Protein AF-R6VXK0-F1 (afdb_monomer_lite)

Secondary structure (DSSP, 8-state):
--------------HHHHHHHHHHHHHTT-S-HHHHHHHHHHHS----HHHHHHHHHHHHHHHHHHHHHHHHHHTTS-S----HHHHHHHHHHHHHTT-------

Radius of gyration: 23.77 Å; chains: 1; bounding box: 54×26×63 Å

Sequence (105 aa):
MSRKQTETLTIRLTAEEKMELQKKMYEAVSPSMRDFILKMCRDGKIIVTEELRELNRELKYQGNNLNQLTRLAHQNRFSSADLSQLLSVYRKILAALGGQNHGGR

Structure (mmCIF, N/CA/C/O backbone):
data_AF-R6VXK0-F1
#
_entry.id   AF-R6VXK0-F1
#
loop_
_atom_site.group_PDB
_atom_site.id
_atom_site.type_symbol
_atom_site.label_atom_id
_atom_site.label_alt_id
_atom_site.label_comp_id
_atom_site.label_asym_id
_atom_site.label_entity_id
_atom_site.label_seq_id
_atom_site.pdbx_PDB_ins_code
_atom_site.Cartn_x
_atom_site.Cartn_y
_atom_site.Cartn_z
_atom_site.occupancy
_atom_site.B_iso_or_equiv
_atom_site.auth_seq_id
_atom_site.auth_comp_id
_atom_site.auth_asym_id
_atom_site.auth_atom_id
_atom_site.pdbx_PDB_model_num
ATOM 1 N N . MET A 1 1 ? -28.840 -13.411 11.538 1.00 49.09 1 MET A N 1
ATOM 2 C CA . MET A 1 1 ? -28.114 -13.396 12.831 1.00 49.09 1 MET A CA 1
ATOM 3 C C . MET A 1 1 ? -27.038 -12.322 12.766 1.00 49.09 1 MET A C 1
ATOM 5 O O . MET A 1 1 ? -26.323 -12.295 11.772 1.00 49.09 1 MET A O 1
ATOM 9 N N . SER A 1 2 ? -26.941 -11.412 13.746 1.00 69.12 2 SER A N 1
ATOM 10 C CA . SER A 1 2 ? -25.859 -10.414 13.745 1.00 69.12 2 SER A CA 1
ATOM 11 C C . SER A 1 2 ? -24.522 -11.085 14.081 1.00 69.12 2 SER A C 1
ATOM 13 O O . SER A 1 2 ? -24.467 -12.054 14.842 1.00 69.12 2 SER A O 1
ATOM 15 N N . ARG A 1 3 ? -23.439 -10.609 13.464 1.00 82.38 3 ARG A N 1
ATOM 16 C CA . ARG A 1 3 ? -22.094 -11.151 13.673 1.00 82.38 3 ARG A CA 1
ATOM 17 C C . ARG A 1 3 ? -21.613 -10.774 15.077 1.00 82.38 3 ARG A C 1
ATOM 19 O O . ARG A 1 3 ? -21.402 -9.596 15.350 1.00 82.38 3 ARG A O 1
ATOM 26 N N . LYS A 1 4 ? -21.403 -11.763 15.949 1.00 85.81 4 LYS A N 1
ATOM 27 C CA . LYS A 1 4 ? -20.778 -11.554 17.265 1.00 85.81 4 LYS A CA 1
ATOM 28 C C . LYS A 1 4 ? -19.260 -11.436 17.115 1.00 85.81 4 LYS A C 1
ATOM 30 O O . LYS A 1 4 ? -18.648 -12.188 16.362 1.00 85.81 4 LYS A O 1
ATOM 35 N N . GLN A 1 5 ? -18.668 -10.468 17.809 1.00 86.56 5 GLN A N 1
ATOM 36 C CA . GLN A 1 5 ? -17.221 -10.261 17.881 1.00 86.56 5 GLN A CA 1
ATOM 37 C C . GLN A 1 5 ? -16.751 -10.815 19.232 1.00 86.56 5 GLN A C 1
ATOM 39 O O . GLN A 1 5 ? -17.114 -10.250 20.258 1.00 86.56 5 GLN A O 1
ATOM 44 N N . THR A 1 6 ? -16.036 -11.943 19.238 1.00 93.00 6 THR A N 1
ATOM 45 C CA . THR A 1 6 ? -15.635 -12.659 20.470 1.00 93.00 6 THR A CA 1
ATOM 46 C C . THR A 1 6 ? -14.162 -12.486 20.826 1.00 93.00 6 THR A C 1
ATOM 48 O O . THR A 1 6 ? -13.801 -12.630 21.987 1.00 93.00 6 THR A O 1
ATOM 51 N N . GLU A 1 7 ? -13.329 -12.134 19.845 1.00 92.81 7 GLU A N 1
ATOM 52 C CA . GLU A 1 7 ? -11.874 -12.054 19.992 1.00 92.81 7 GLU A CA 1
ATOM 53 C C . GLU A 1 7 ? -11.386 -10.605 20.080 1.00 92.81 7 GLU A C 1
ATOM 55 O O . GLU A 1 7 ? -11.910 -9.720 19.394 1.00 92.81 7 GLU A O 1
ATOM 60 N N . THR A 1 8 ? -10.338 -10.378 20.879 1.00 91.75 8 THR A N 1
ATOM 61 C CA . THR A 1 8 ? -9.679 -9.070 21.029 1.00 91.75 8 THR A CA 1
ATOM 62 C C . THR A 1 8 ? -8.257 -9.110 20.477 1.00 91.75 8 THR A C 1
ATOM 64 O O . THR A 1 8 ? -7.494 -10.022 20.781 1.00 91.75 8 THR A O 1
ATOM 67 N N . LEU A 1 9 ? -7.880 -8.080 19.714 1.00 88.62 9 LEU A N 1
ATOM 68 C CA . LEU A 1 9 ? -6.497 -7.799 19.329 1.00 88.62 9 LEU A CA 1
ATOM 69 C C . LEU A 1 9 ? -6.041 -6.520 20.039 1.00 88.62 9 LEU A C 1
ATOM 71 O O . LEU A 1 9 ? -6.614 -5.455 19.812 1.00 88.62 9 LEU A O 1
ATOM 75 N N . THR A 1 10 ? -5.005 -6.620 20.871 1.00 93.75 10 THR A N 1
ATOM 76 C CA . THR A 1 10 ? -4.436 -5.479 21.603 1.00 93.75 10 THR A CA 1
ATOM 77 C C . THR A 1 10 ? -3.110 -5.064 20.980 1.00 93.75 10 THR A C 1
ATOM 79 O O . THR A 1 10 ? -2.215 -5.889 20.822 1.00 93.75 10 THR A O 1
ATOM 82 N N . ILE A 1 11 ? -2.963 -3.773 20.679 1.00 93.25 11 ILE A N 1
ATOM 83 C CA . ILE A 1 11 ? -1.719 -3.170 20.187 1.00 93.25 11 ILE A CA 1
ATOM 84 C C . ILE A 1 11 ? -1.288 -2.048 21.135 1.00 93.25 11 ILE A C 1
ATOM 86 O O . ILE A 1 11 ? -2.126 -1.295 21.631 1.00 93.25 11 ILE A O 1
ATOM 90 N N . ARG A 1 12 ? 0.015 -1.946 21.410 1.00 96.44 12 ARG A N 1
ATOM 91 C CA . ARG A 1 12 ? 0.594 -0.806 22.136 1.00 96.44 12 ARG A CA 1
ATOM 92 C C . ARG A 1 12 ? 1.129 0.186 21.116 1.00 96.44 12 ARG A C 1
ATOM 94 O O . ARG A 1 12 ? 1.760 -0.236 20.156 1.00 96.44 12 ARG A O 1
ATOM 101 N N . LEU A 1 13 ? 0.857 1.464 21.340 1.00 96.88 13 LEU A N 1
ATOM 102 C CA . LEU A 1 13 ? 1.222 2.557 20.447 1.00 96.88 13 LEU A CA 1
ATOM 103 C C . LEU A 1 13 ? 1.796 3.704 21.270 1.00 96.88 13 LEU A C 1
ATOM 105 O O . LEU A 1 13 ? 1.372 3.924 22.411 1.00 96.88 13 LEU A O 1
ATOM 109 N N . THR A 1 14 ? 2.695 4.470 20.670 1.00 98.38 14 THR A N 1
ATOM 110 C CA . THR A 1 14 ? 3.019 5.811 21.155 1.00 98.38 14 THR A CA 1
ATOM 111 C C . THR A 1 14 ? 1.844 6.765 20.897 1.00 98.38 14 THR A C 1
ATOM 113 O O . THR A 1 14 ? 0.900 6.465 20.155 1.00 98.38 14 THR A O 1
ATOM 116 N N . ALA A 1 15 ? 1.872 7.943 21.526 1.00 98.00 15 ALA A N 1
ATOM 117 C CA . ALA A 1 15 ? 0.866 8.974 21.275 1.00 98.00 15 ALA A CA 1
ATOM 118 C C . ALA A 1 15 ? 0.887 9.452 19.810 1.00 98.00 15 ALA A C 1
ATOM 120 O O . ALA A 1 15 ? -0.172 9.672 19.220 1.00 98.00 15 ALA A O 1
ATOM 121 N N . GLU A 1 16 ? 2.082 9.554 19.223 1.00 98.00 16 GLU A N 1
ATOM 122 C CA . GLU A 1 16 ? 2.298 9.968 17.834 1.00 98.00 16 GLU A CA 1
AT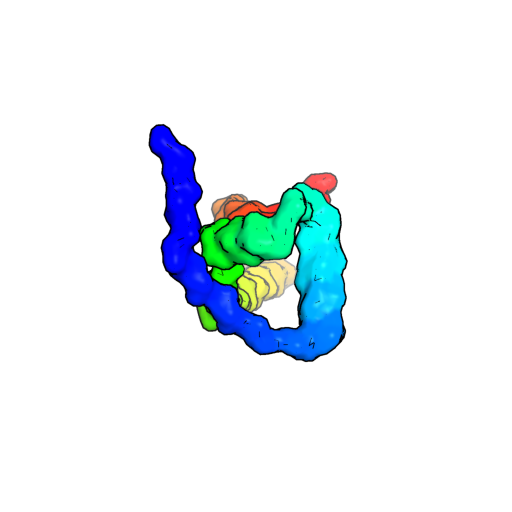OM 123 C C . GLU A 1 16 ? 1.712 8.947 16.853 1.00 98.00 16 GLU A C 1
ATOM 125 O O . GLU A 1 16 ? 0.879 9.307 16.023 1.00 98.00 16 GLU A O 1
ATOM 130 N N . GLU A 1 17 ? 2.027 7.659 17.019 1.00 97.44 17 GLU A N 1
ATOM 131 C CA . GLU A 1 17 ? 1.486 6.581 16.177 1.00 97.44 17 GLU A CA 1
ATOM 132 C C . GLU A 1 17 ? -0.047 6.531 16.231 1.00 97.44 17 GLU A C 1
ATOM 134 O O . GLU A 1 17 ? -0.726 6.362 15.213 1.00 97.44 17 GLU A O 1
ATOM 139 N N . LYS A 1 18 ? -0.624 6.719 17.426 1.00 96.50 18 LYS A N 1
ATOM 140 C CA . LYS A 1 18 ? -2.079 6.766 17.600 1.00 96.50 18 LYS A CA 1
ATOM 141 C C . LYS A 1 18 ? -2.698 7.946 16.849 1.00 96.50 18 LYS A C 1
ATOM 143 O O . LYS A 1 18 ? -3.750 7.778 16.227 1.00 96.50 18 LYS A O 1
ATOM 148 N N . MET A 1 19 ? -2.067 9.118 16.901 1.00 97.56 19 MET A N 1
ATOM 149 C CA . MET A 1 19 ? -2.539 10.316 16.205 1.00 97.56 19 MET A CA 1
ATOM 150 C C . MET A 1 19 ? -2.458 10.147 14.683 1.00 97.56 19 MET A C 1
ATOM 152 O O . MET A 1 19 ? -3.408 10.486 13.975 1.00 97.56 19 MET A O 1
ATOM 156 N N . GLU A 1 20 ? -1.375 9.560 14.172 1.00 97.00 20 GLU A N 1
ATOM 157 C CA . GLU A 1 20 ? -1.234 9.251 12.747 1.00 97.00 20 GLU A CA 1
ATOM 158 C C . GLU A 1 20 ? -2.306 8.276 12.252 1.00 97.00 20 GLU A C 1
ATOM 160 O O . GLU A 1 20 ? -2.928 8.514 11.214 1.00 97.00 20 GLU A O 1
ATOM 165 N N . LEU A 1 21 ? -2.568 7.197 12.999 1.00 95.75 21 LEU A N 1
ATOM 166 C CA . LEU A 1 21 ? -3.632 6.250 12.659 1.00 95.75 21 LEU A CA 1
ATOM 167 C C . LEU A 1 21 ? -5.007 6.921 12.651 1.00 95.75 21 LEU A C 1
ATOM 169 O O . LEU A 1 21 ? -5.808 6.656 11.756 1.00 95.75 21 LEU A O 1
ATOM 173 N N . GLN A 1 22 ? -5.283 7.809 13.611 1.00 96.31 22 GLN A N 1
ATOM 174 C CA . GLN A 1 22 ? -6.535 8.570 13.644 1.00 96.31 22 GLN A CA 1
ATOM 175 C C . GLN A 1 22 ? -6.668 9.486 12.431 1.00 96.31 22 GLN A C 1
ATOM 177 O O . GLN A 1 22 ? -7.719 9.495 11.795 1.00 96.31 22 GLN A O 1
ATOM 182 N N . LYS A 1 23 ? -5.603 10.204 12.065 1.00 97.44 23 LYS A N 1
ATOM 183 C CA . LYS A 1 23 ? -5.594 11.051 10.870 1.00 97.44 23 LYS A CA 1
ATOM 184 C C . LYS A 1 23 ? -5.907 10.240 9.609 1.00 97.44 23 LYS A C 1
ATOM 186 O O . LYS A 1 23 ? -6.840 10.588 8.890 1.00 97.44 23 LYS A O 1
ATOM 191 N N . LYS A 1 24 ? -5.216 9.114 9.395 1.00 95.50 24 LYS A N 1
ATOM 192 C CA . LYS A 1 24 ? -5.458 8.226 8.242 1.00 95.50 24 LYS A CA 1
ATOM 193 C C . LYS A 1 24 ? -6.872 7.636 8.239 1.00 95.50 24 LYS A C 1
ATOM 195 O O . LYS A 1 24 ? -7.480 7.504 7.182 1.00 95.50 24 LYS A O 1
ATOM 200 N N . MET A 1 25 ? -7.414 7.305 9.412 1.00 96.62 25 MET A N 1
ATOM 201 C CA . MET A 1 25 ? -8.798 6.844 9.557 1.00 96.62 25 MET A CA 1
ATOM 202 C C . MET A 1 25 ? -9.802 7.909 9.093 1.00 96.62 25 MET A C 1
ATOM 204 O O . MET A 1 25 ? -10.741 7.570 8.370 1.00 96.62 25 MET A O 1
ATOM 208 N N . TYR A 1 26 ? -9.609 9.173 9.490 1.00 95.25 26 TYR A N 1
ATOM 209 C CA . TYR A 1 26 ? -10.473 10.282 9.074 1.00 95.25 26 TYR A CA 1
ATOM 210 C C . TYR A 1 26 ? -10.364 10.564 7.575 1.00 95.25 26 TYR A C 1
ATOM 212 O O . TYR A 1 26 ? -11.387 10.709 6.912 1.00 95.25 26 TYR A O 1
ATOM 220 N N . GLU A 1 27 ? -9.147 10.579 7.027 1.00 93.94 27 GLU A N 1
ATOM 221 C CA . GLU A 1 27 ? -8.904 10.741 5.586 1.00 93.94 27 GLU A CA 1
ATOM 222 C C . GLU A 1 27 ? -9.578 9.632 4.764 1.00 93.94 27 GLU A C 1
ATOM 224 O O . GLU A 1 27 ? -10.136 9.891 3.701 1.00 93.94 27 GLU A O 1
ATOM 229 N N . ALA A 1 28 ? -9.586 8.402 5.284 1.00 91.19 28 ALA A N 1
ATOM 230 C CA . ALA A 1 28 ? -10.256 7.260 4.669 1.00 91.19 28 ALA A CA 1
ATOM 231 C C . ALA A 1 28 ? -11.782 7.233 4.890 1.00 91.19 28 ALA A C 1
ATOM 233 O O . ALA A 1 28 ? -12.438 6.295 4.431 1.00 91.19 28 ALA A O 1
ATOM 234 N N . VAL A 1 29 ? -12.346 8.217 5.607 1.00 94.06 29 VAL A N 1
ATOM 235 C CA . VAL A 1 29 ? -13.776 8.314 5.955 1.00 94.06 29 VAL A CA 1
ATOM 236 C C . VAL A 1 29 ? -14.286 7.021 6.611 1.00 94.06 29 VAL A C 1
ATOM 238 O O . VAL A 1 29 ? -15.378 6.524 6.331 1.00 94.06 29 VAL A O 1
ATOM 241 N N . SER A 1 30 ? -13.463 6.423 7.477 1.00 93.69 30 SER A N 1
ATOM 242 C CA . SER A 1 30 ? -13.837 5.196 8.179 1.00 93.69 30 SER A CA 1
ATOM 243 C C . SER A 1 30 ? -14.687 5.512 9.416 1.00 93.69 30 SER A C 1
ATOM 245 O O . SER A 1 30 ? -14.310 6.385 10.200 1.00 93.69 30 SER A O 1
ATOM 247 N N . PRO A 1 31 ? -15.793 4.782 9.659 1.00 93.69 31 PRO A N 1
ATOM 248 C CA . PRO A 1 31 ? -16.703 5.059 10.773 1.00 93.69 31 PRO A CA 1
ATOM 249 C C . PRO A 1 31 ? -16.100 4.751 12.151 1.00 93.69 31 PRO A C 1
ATOM 251 O O . PRO A 1 31 ? -16.573 5.259 13.164 1.00 93.69 31 PRO A O 1
ATOM 254 N N . SER A 1 32 ? -15.068 3.905 12.215 1.00 94.81 32 SER A N 1
ATOM 255 C CA . SER A 1 32 ? -14.359 3.596 13.454 1.00 94.81 32 SER A CA 1
ATOM 256 C C . SER A 1 32 ? -12.909 3.182 13.197 1.00 94.81 32 SER A C 1
ATOM 258 O O . SER A 1 32 ? -12.555 2.729 12.102 1.00 94.81 32 SER A O 1
ATOM 260 N N . MET A 1 33 ? -12.074 3.277 14.239 1.00 94.12 33 MET A N 1
ATOM 261 C CA . MET A 1 33 ? -10.682 2.806 14.206 1.00 94.12 33 MET A CA 1
ATOM 262 C C . MET A 1 33 ? -10.612 1.300 13.943 1.00 94.12 33 MET A C 1
ATOM 264 O O . MET A 1 33 ? -9.760 0.824 13.200 1.00 94.12 33 MET A O 1
ATOM 268 N N . ARG A 1 34 ? -11.551 0.545 14.520 1.00 93.00 34 ARG A N 1
ATOM 269 C CA . ARG A 1 34 ? -11.662 -0.898 14.317 1.00 93.00 34 ARG A CA 1
ATOM 270 C C . ARG A 1 34 ? -11.924 -1.229 12.850 1.00 93.00 34 ARG A C 1
ATOM 272 O O . ARG A 1 34 ? -11.253 -2.097 12.299 1.00 93.00 34 ARG A O 1
ATOM 279 N N . ASP A 1 35 ? -12.897 -0.562 12.231 1.00 92.38 35 ASP A N 1
ATOM 280 C CA . ASP A 1 35 ? -13.247 -0.825 10.833 1.00 92.38 35 ASP A CA 1
ATOM 281 C C . ASP A 1 35 ? -12.126 -0.388 9.894 1.00 92.38 35 ASP A C 1
ATOM 283 O O . ASP A 1 35 ? -11.824 -1.106 8.943 1.00 92.38 35 ASP A O 1
ATOM 287 N N . PHE A 1 36 ? -11.440 0.711 10.219 1.00 94.12 36 PHE A N 1
ATOM 288 C CA . PHE A 1 36 ? -10.259 1.164 9.491 1.00 94.12 36 PHE A CA 1
ATOM 289 C C . PHE A 1 36 ? -9.141 0.121 9.531 1.00 94.12 36 PHE A C 1
ATOM 291 O O . PHE A 1 36 ? -8.696 -0.334 8.481 1.00 94.12 36 PHE A O 1
ATOM 298 N N . ILE A 1 37 ? -8.734 -0.313 10.728 1.00 92.62 37 ILE A N 1
ATOM 299 C CA . ILE A 1 37 ? -7.664 -1.304 10.900 1.00 92.62 37 ILE A CA 1
ATOM 300 C C . ILE A 1 37 ? -8.048 -2.626 10.233 1.00 92.62 37 ILE A C 1
ATOM 302 O O . ILE A 1 37 ? -7.247 -3.187 9.495 1.00 92.62 37 ILE A O 1
ATOM 306 N N . LEU A 1 38 ? -9.274 -3.122 10.429 1.00 91.62 38 LEU A N 1
ATOM 307 C CA . LEU A 1 38 ? -9.697 -4.381 9.811 1.00 91.62 38 LEU A CA 1
ATOM 308 C C . LEU A 1 38 ? -9.741 -4.301 8.289 1.00 91.62 38 LEU A C 1
ATOM 310 O O . LEU A 1 38 ? -9.343 -5.265 7.640 1.00 91.62 38 LEU A O 1
ATOM 314 N N . LYS A 1 39 ? -10.213 -3.188 7.720 1.00 90.19 39 LYS A N 1
ATOM 315 C CA . LYS A 1 39 ? -10.205 -2.977 6.270 1.00 90.19 39 LYS A CA 1
ATOM 316 C C . LYS A 1 39 ? -8.772 -2.925 5.746 1.00 90.19 39 LYS A C 1
ATOM 318 O O . LYS A 1 39 ? -8.446 -3.636 4.807 1.00 90.19 39 LYS A O 1
ATOM 323 N N . MET A 1 40 ? -7.891 -2.182 6.413 1.00 89.56 40 MET A N 1
ATOM 324 C CA . MET A 1 40 ? -6.476 -2.102 6.044 1.00 89.56 40 MET A CA 1
ATOM 325 C C . MET A 1 40 ? -5.746 -3.443 6.173 1.00 89.56 40 MET A C 1
ATOM 327 O O . MET A 1 40 ? -4.951 -3.773 5.308 1.00 89.56 40 MET A O 1
ATOM 331 N N . CYS A 1 41 ? -6.010 -4.247 7.201 1.00 88.38 41 CYS A N 1
ATOM 332 C CA . CYS A 1 41 ? -5.368 -5.556 7.351 1.00 88.38 41 CYS A CA 1
ATOM 333 C C . CYS A 1 41 ? -5.936 -6.625 6.404 1.00 88.38 41 CYS A C 1
ATOM 335 O O . CYS A 1 41 ? -5.250 -7.603 6.128 1.00 88.38 41 CYS A O 1
ATOM 337 N N . ARG A 1 42 ? -7.187 -6.479 5.947 1.00 87.06 42 ARG A N 1
ATOM 338 C CA . ARG A 1 42 ? -7.830 -7.415 5.008 1.00 87.06 42 ARG A CA 1
ATOM 339 C C . ARG A 1 42 ? -7.518 -7.092 3.555 1.00 87.06 42 ARG A C 1
ATOM 341 O O . ARG A 1 42 ? -7.200 -7.997 2.794 1.00 87.06 42 ARG A O 1
ATOM 348 N N . ASP A 1 43 ? -7.628 -5.817 3.202 1.00 83.75 43 ASP A N 1
ATOM 349 C CA . ASP A 1 43 ? -7.569 -5.343 1.818 1.00 83.75 43 ASP A CA 1
ATOM 350 C C . ASP A 1 43 ? -6.236 -4.646 1.510 1.00 83.75 43 ASP A C 1
ATOM 352 O O . ASP A 1 43 ? -5.872 -4.463 0.348 1.00 83.75 43 ASP A O 1
ATOM 356 N N . GLY A 1 44 ? -5.495 -4.233 2.542 1.00 75.31 44 GLY A N 1
ATOM 357 C CA . GLY A 1 44 ? -4.170 -3.655 2.376 1.00 75.31 44 GLY A CA 1
ATOM 358 C C . GLY A 1 44 ? -3.197 -4.702 1.858 1.00 75.31 44 GLY A C 1
ATOM 359 O O . GLY A 1 44 ? -3.029 -5.779 2.430 1.00 75.31 44 GLY A O 1
ATOM 360 N N . LYS A 1 45 ? -2.527 -4.373 0.756 1.00 68.38 45 LYS A N 1
ATOM 361 C CA . LYS A 1 45 ? -1.505 -5.233 0.170 1.00 68.38 45 LYS A CA 1
ATOM 362 C C . LYS A 1 45 ? -0.239 -5.162 1.025 1.00 68.38 45 LYS A C 1
ATOM 364 O O . LYS A 1 45 ? 0.375 -4.102 1.129 1.00 68.38 45 LYS A O 1
ATOM 369 N N . ILE A 1 46 ? 0.178 -6.288 1.602 1.00 67.19 46 ILE A N 1
ATOM 370 C CA . ILE A 1 46 ? 1.525 -6.425 2.164 1.00 67.19 46 ILE A CA 1
ATOM 371 C C . ILE A 1 46 ? 2.476 -6.565 0.977 1.00 67.19 46 ILE A C 1
ATOM 373 O O . ILE A 1 46 ? 2.481 -7.584 0.292 1.00 67.19 46 ILE A O 1
ATOM 377 N N . ILE A 1 47 ? 3.232 -5.509 0.685 1.00 64.75 47 ILE A N 1
ATOM 378 C CA . ILE A 1 47 ? 4.212 -5.519 -0.401 1.00 64.75 47 ILE A CA 1
ATOM 379 C C . ILE A 1 47 ? 5.546 -5.970 0.184 1.00 64.75 47 ILE A C 1
ATOM 381 O O . ILE A 1 47 ? 6.190 -5.224 0.920 1.00 64.75 47 ILE A O 1
ATOM 385 N N . VAL A 1 48 ? 5.960 -7.190 -0.152 1.00 65.75 48 VAL A N 1
ATOM 386 C CA . VAL A 1 48 ? 7.306 -7.681 0.147 1.00 65.75 48 VAL A CA 1
ATOM 387 C C . VAL A 1 48 ? 8.240 -7.151 -0.939 1.00 65.75 48 VAL A C 1
ATOM 389 O O . VAL A 1 48 ? 8.100 -7.465 -2.117 1.00 65.75 48 VAL A O 1
ATOM 392 N N . THR A 1 49 ? 9.183 -6.294 -0.556 1.00 64.50 49 THR A N 1
ATOM 393 C CA . THR A 1 49 ? 10.065 -5.560 -1.480 1.00 64.50 49 THR A CA 1
ATOM 394 C C . THR A 1 49 ? 11.041 -6.438 -2.262 1.00 64.50 49 THR A C 1
ATOM 396 O O . THR A 1 49 ? 11.617 -5.957 -3.238 1.00 64.50 49 THR A O 1
ATOM 399 N N . GLU A 1 50 ? 11.234 -7.701 -1.878 1.00 67.62 50 GLU A N 1
ATOM 400 C CA . GLU A 1 50 ? 12.164 -8.602 -2.569 1.00 67.62 50 GLU A CA 1
ATOM 401 C C . GLU A 1 50 ? 11.713 -8.891 -4.010 1.00 67.62 50 GLU A C 1
ATOM 403 O O . GLU A 1 50 ? 12.515 -8.808 -4.935 1.00 67.62 50 GLU A O 1
ATOM 408 N N . GLU A 1 51 ? 10.411 -9.075 -4.242 1.00 63.31 51 GLU A N 1
ATOM 409 C CA . GLU A 1 51 ? 9.854 -9.320 -5.584 1.00 63.31 51 GLU A CA 1
ATOM 410 C C . GLU A 1 51 ? 10.003 -8.096 -6.509 1.00 63.31 51 GLU A C 1
ATOM 412 O O . GLU A 1 51 ? 10.195 -8.216 -7.720 1.00 63.31 51 GLU A O 1
ATOM 417 N N . LEU A 1 52 ? 9.995 -6.884 -5.941 1.00 74.06 52 LEU A N 1
ATOM 418 C CA . LEU A 1 52 ? 10.222 -5.649 -6.701 1.00 74.06 52 LEU A CA 1
ATOM 419 C C . LEU A 1 52 ? 11.695 -5.452 -7.080 1.00 74.06 52 LEU A C 1
ATOM 421 O O . LEU A 1 52 ? 11.991 -4.741 -8.045 1.00 74.06 52 LEU A O 1
ATOM 425 N N . ARG A 1 53 ? 12.639 -6.062 -6.352 1.00 79.31 53 ARG A N 1
ATOM 426 C CA . ARG A 1 53 ? 14.068 -5.975 -6.690 1.00 79.31 53 ARG A CA 1
ATOM 427 C C . ARG A 1 53 ? 14.396 -6.732 -7.966 1.00 79.31 53 ARG A C 1
ATOM 429 O O . ARG A 1 53 ? 15.165 -6.216 -8.777 1.00 79.31 53 ARG A O 1
ATOM 436 N N . GLU A 1 54 ? 13.821 -7.915 -8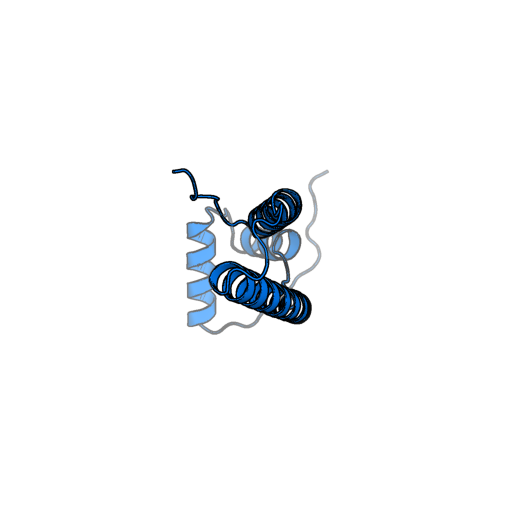.151 1.00 78.81 54 GLU A N 1
ATOM 437 C CA . GLU A 1 54 ? 14.012 -8.707 -9.369 1.00 78.81 54 GLU A CA 1
ATOM 438 C C . GLU A 1 54 ? 13.415 -7.999 -10.586 1.00 78.81 54 GLU A C 1
ATOM 440 O O . GLU A 1 54 ? 14.111 -7.814 -11.586 1.00 78.81 54 GLU A O 1
ATOM 445 N N . LEU A 1 55 ? 12.192 -7.468 -10.460 1.00 80.94 55 LEU A N 1
ATOM 446 C CA . LEU A 1 55 ? 11.573 -6.652 -11.506 1.00 80.94 55 LEU A CA 1
ATOM 447 C C . LEU A 1 55 ? 12.445 -5.441 -11.880 1.00 80.94 55 LEU A C 1
ATOM 449 O O . LEU A 1 55 ? 12.672 -5.174 -13.059 1.00 80.94 55 LEU A O 1
ATOM 453 N N . ASN A 1 56 ? 12.985 -4.727 -10.889 1.00 83.50 56 ASN A N 1
ATOM 454 C CA . ASN A 1 56 ? 13.872 -3.589 -11.137 1.00 83.50 56 ASN A CA 1
ATOM 455 C C . ASN A 1 56 ? 15.184 -3.990 -11.829 1.00 83.50 56 ASN A C 1
ATOM 457 O O . ASN A 1 56 ? 15.687 -3.235 -12.666 1.00 83.50 56 ASN A O 1
ATOM 461 N N . ARG A 1 57 ? 15.750 -5.160 -11.504 1.00 84.69 57 ARG A N 1
ATOM 462 C CA . ARG A 1 57 ? 16.932 -5.686 -12.208 1.00 84.69 57 ARG A CA 1
ATOM 463 C C . ARG A 1 57 ? 16.619 -5.956 -13.674 1.00 84.69 57 ARG A C 1
ATOM 465 O O . ARG A 1 57 ? 17.365 -5.484 -14.530 1.00 84.69 57 ARG A O 1
ATOM 472 N N . GLU A 1 58 ? 15.515 -6.635 -13.963 1.00 83.06 58 GLU A N 1
ATOM 473 C CA . GLU A 1 58 ? 15.107 -6.933 -15.340 1.00 83.06 58 GLU A CA 1
ATOM 474 C C . GLU A 1 58 ? 14.826 -5.668 -16.154 1.00 83.06 58 GLU A C 1
ATOM 476 O O . GLU A 1 58 ? 15.335 -5.517 -17.266 1.00 83.06 58 GLU A O 1
ATOM 481 N N . LEU A 1 59 ? 14.119 -4.690 -15.577 1.00 85.38 59 LE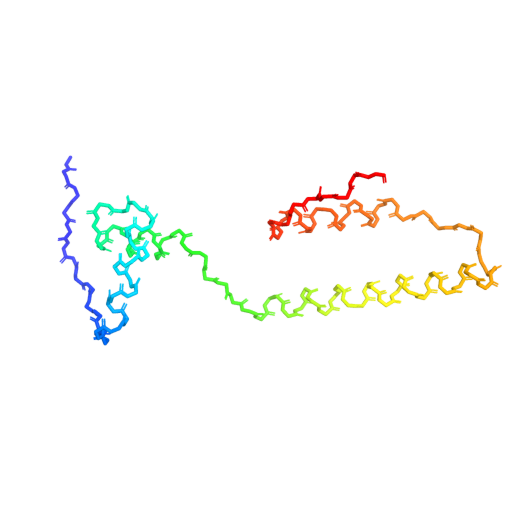U A N 1
ATOM 482 C CA . LEU A 1 59 ? 13.893 -3.397 -16.230 1.00 85.38 59 LEU A CA 1
ATOM 483 C C . LEU A 1 59 ? 15.211 -2.680 -16.560 1.00 85.38 59 LEU A C 1
ATOM 485 O O . LEU A 1 59 ? 15.348 -2.096 -17.638 1.00 85.38 59 LEU A O 1
ATOM 489 N N . LYS A 1 60 ? 16.208 -2.756 -15.668 1.00 87.38 60 LYS A N 1
ATOM 490 C CA . LYS A 1 60 ? 17.544 -2.193 -15.906 1.00 87.38 60 LYS A CA 1
ATOM 491 C C . LYS A 1 60 ? 18.279 -2.920 -17.034 1.00 87.38 60 LYS A C 1
ATOM 493 O O . LYS A 1 60 ? 18.881 -2.260 -17.882 1.00 87.38 60 LYS A O 1
ATOM 498 N N . TYR A 1 61 ? 18.235 -4.253 -17.068 1.00 84.69 61 TYR A N 1
ATOM 499 C CA . TYR A 1 61 ? 18.843 -5.033 -18.150 1.00 84.69 61 TYR A CA 1
ATOM 500 C C . TYR A 1 61 ? 18.214 -4.709 -19.506 1.00 84.69 61 TYR A C 1
ATOM 502 O O . TYR A 1 61 ? 18.930 -4.445 -20.472 1.00 84.69 61 TYR A O 1
ATOM 510 N N . GLN A 1 62 ? 16.888 -4.627 -19.570 1.00 84.56 62 GLN A N 1
ATOM 511 C CA . GLN A 1 62 ? 16.182 -4.283 -20.801 1.00 84.56 62 GLN A CA 1
ATOM 512 C C . GLN A 1 62 ? 16.473 -2.839 -21.250 1.00 84.56 62 GLN A C 1
ATOM 514 O O . GLN A 1 62 ? 16.728 -2.606 -22.432 1.00 84.56 62 GLN A O 1
ATOM 519 N N . GLY A 1 63 ? 16.549 -1.876 -20.322 1.00 86.81 63 GLY A N 1
ATOM 520 C CA . GLY A 1 63 ? 16.980 -0.504 -20.622 1.00 86.81 63 GLY A CA 1
ATOM 521 C C . GLY A 1 63 ? 18.407 -0.429 -21.184 1.00 86.81 63 GLY A C 1
ATOM 522 O O . GLY A 1 63 ? 18.674 0.318 -22.127 1.00 86.81 63 GLY A O 1
ATOM 523 N N . ASN A 1 64 ? 19.321 -1.259 -20.675 1.00 87.94 64 ASN A N 1
ATOM 524 C CA . ASN A 1 64 ? 20.673 -1.369 -21.224 1.00 87.94 64 ASN A CA 1
ATOM 525 C C . ASN A 1 64 ? 20.676 -1.939 -22.649 1.00 87.94 64 ASN A C 1
ATOM 527 O O . ASN A 1 64 ? 21.410 -1.432 -23.497 1.00 87.94 64 ASN A O 1
ATOM 531 N N . ASN A 1 65 ? 19.851 -2.950 -22.929 1.00 85.44 65 ASN A N 1
ATOM 532 C CA . ASN A 1 65 ? 19.725 -3.525 -24.270 1.00 85.44 65 ASN A CA 1
ATOM 533 C C . ASN A 1 65 ? 19.154 -2.504 -25.266 1.00 85.44 65 ASN A C 1
ATOM 535 O O . ASN A 1 65 ? 19.680 -2.362 -26.369 1.00 85.44 65 ASN A O 1
ATOM 539 N N . LEU A 1 66 ? 18.147 -1.723 -24.857 1.00 84.94 66 LEU A N 1
ATOM 540 C CA . LEU A 1 66 ? 17.623 -0.611 -25.655 1.00 84.94 66 LEU A CA 1
ATOM 541 C C . LEU A 1 66 ? 18.705 0.434 -25.952 1.00 84.94 66 LEU A C 1
ATOM 543 O O . LEU A 1 66 ? 18.872 0.830 -27.101 1.00 84.94 66 LEU A O 1
ATOM 547 N N . ASN A 1 67 ? 19.503 0.824 -24.955 1.00 87.44 67 ASN A N 1
ATOM 548 C CA . ASN A 1 67 ? 20.615 1.758 -25.159 1.00 87.44 67 ASN A CA 1
ATOM 549 C C . ASN A 1 67 ? 21.662 1.227 -26.151 1.00 87.44 67 ASN A C 1
ATOM 551 O O . ASN A 1 67 ? 22.236 1.999 -26.923 1.00 87.44 67 ASN A O 1
ATOM 555 N N . GLN A 1 68 ? 21.926 -0.082 -26.142 1.00 83.31 68 GLN A N 1
ATOM 556 C CA . GLN A 1 68 ? 22.824 -0.714 -27.110 1.00 83.31 68 GLN A CA 1
ATOM 557 C C . GLN A 1 68 ? 22.239 -0.676 -28.523 1.00 83.31 68 GLN A C 1
ATOM 559 O O . GLN A 1 68 ? 22.944 -0.272 -29.447 1.00 83.31 68 GLN A O 1
ATOM 564 N N . LEU A 1 69 ? 20.957 -1.020 -28.686 1.00 82.81 69 LEU A N 1
ATOM 565 C CA . LEU A 1 69 ? 20.262 -0.932 -29.971 1.00 82.81 69 LEU A CA 1
ATOM 566 C C . LEU A 1 69 ? 20.276 0.501 -30.513 1.00 82.81 69 LEU A C 1
ATOM 568 O O . LEU A 1 69 ? 20.682 0.710 -31.651 1.00 82.81 69 LEU A O 1
ATOM 572 N N . THR A 1 70 ? 19.949 1.499 -29.692 1.00 82.38 70 THR A N 1
ATOM 573 C CA . THR A 1 70 ? 20.005 2.914 -30.090 1.00 82.38 70 THR A CA 1
ATOM 574 C C . THR A 1 70 ? 21.411 3.329 -30.525 1.00 82.38 70 THR A C 1
ATOM 576 O O . THR A 1 70 ? 21.573 4.001 -31.542 1.00 82.38 70 THR A O 1
ATOM 579 N N . ARG A 1 71 ? 22.454 2.896 -29.801 1.00 85.25 71 ARG A N 1
ATOM 580 C CA . ARG A 1 71 ? 23.851 3.177 -30.173 1.00 85.25 71 ARG A CA 1
ATOM 581 C C . ARG A 1 71 ? 24.223 2.537 -31.514 1.00 85.25 71 ARG A C 1
ATOM 583 O O . ARG A 1 71 ? 24.878 3.181 -32.326 1.00 85.25 71 ARG A O 1
ATOM 590 N N . LEU A 1 72 ? 23.823 1.290 -31.746 1.00 83.12 72 LEU A N 1
ATOM 591 C CA . LEU A 1 72 ? 24.077 0.568 -32.994 1.00 83.12 72 LEU A CA 1
ATOM 592 C C . LEU A 1 72 ? 23.319 1.189 -34.184 1.00 83.12 72 LEU A C 1
ATOM 594 O O . LEU A 1 72 ? 23.907 1.334 -35.256 1.00 83.12 72 LEU A O 1
ATOM 598 N N . ALA A 1 73 ? 22.069 1.619 -33.985 1.00 81.19 73 ALA A N 1
ATOM 599 C CA . ALA A 1 73 ? 21.296 2.366 -34.980 1.00 81.19 73 ALA A CA 1
ATOM 600 C C . ALA A 1 73 ? 21.984 3.692 -35.336 1.00 81.19 73 ALA A C 1
ATOM 602 O O . ALA A 1 73 ? 22.190 3.990 -36.507 1.00 81.19 73 ALA A O 1
ATOM 603 N N . HIS A 1 74 ? 22.423 4.452 -34.326 1.00 82.94 74 HIS A N 1
ATOM 604 C CA . HIS A 1 74 ? 23.149 5.711 -34.522 1.00 82.94 74 HIS A CA 1
ATOM 605 C C . HIS A 1 74 ? 24.483 5.524 -35.265 1.00 82.94 74 HIS A C 1
ATOM 607 O O . HIS A 1 74 ? 24.933 6.407 -35.987 1.00 82.94 74 HIS A O 1
ATOM 613 N N . GLN A 1 75 ? 25.114 4.357 -35.128 1.00 88.94 75 GLN A N 1
ATOM 614 C CA . GLN A 1 75 ? 26.313 3.979 -35.882 1.00 88.94 75 GLN A CA 1
ATOM 615 C C . GLN A 1 75 ? 26.008 3.492 -37.312 1.00 88.94 75 GLN A C 1
ATOM 617 O O . GLN A 1 75 ? 26.910 2.978 -37.971 1.00 88.94 75 GLN A O 1
ATOM 622 N N . ASN A 1 76 ? 24.762 3.605 -37.790 1.00 81.31 76 ASN A N 1
ATOM 623 C CA . ASN A 1 76 ? 24.284 3.069 -39.071 1.00 81.31 76 ASN A CA 1
ATOM 624 C C . ASN A 1 76 ? 24.526 1.556 -39.239 1.00 81.31 76 ASN A C 1
ATOM 626 O O . ASN A 1 76 ? 24.621 1.056 -40.359 1.00 81.31 76 ASN A O 1
ATOM 630 N N . ARG A 1 77 ? 24.632 0.801 -38.134 1.00 76.75 77 ARG A N 1
ATOM 631 C CA . ARG A 1 77 ? 24.869 -0.655 -38.173 1.00 76.75 77 ARG A CA 1
ATOM 632 C C . ARG A 1 77 ? 23.597 -1.462 -38.436 1.00 76.75 77 ARG A C 1
ATOM 634 O O . ARG A 1 77 ? 23.695 -2.649 -38.728 1.00 76.75 77 ARG A O 1
ATOM 641 N N . PHE A 1 78 ? 22.428 -0.832 -38.335 1.00 75.00 78 PHE A N 1
ATOM 642 C CA . PHE A 1 78 ? 21.148 -1.344 -38.820 1.00 75.00 78 PHE A CA 1
ATOM 643 C C . PHE A 1 78 ? 20.182 -0.178 -39.079 1.00 75.00 78 PHE A C 1
ATOM 645 O O . PHE A 1 78 ? 20.283 0.863 -38.433 1.00 75.00 78 PHE A O 1
ATOM 652 N N . SER A 1 79 ? 19.252 -0.350 -40.022 1.00 69.62 79 SER A N 1
ATOM 653 C CA . SER A 1 79 ? 18.369 0.734 -40.488 1.00 69.62 79 SER A CA 1
ATOM 654 C C . SER A 1 79 ? 17.080 0.876 -39.675 1.00 69.62 79 SER A C 1
ATOM 656 O O . SER A 1 79 ? 16.543 1.972 -39.569 1.00 69.62 79 SER A O 1
ATOM 658 N N . SER A 1 80 ? 16.561 -0.216 -39.107 1.00 70.56 80 SER A N 1
ATOM 659 C CA . SER A 1 80 ? 15.407 -0.186 -38.202 1.00 70.56 80 SER A CA 1
ATOM 660 C C . SER A 1 80 ? 15.308 -1.472 -37.377 1.00 70.56 80 SER A C 1
ATOM 662 O O . SER A 1 80 ? 15.839 -2.511 -37.769 1.00 70.56 80 SER A O 1
ATOM 664 N N . ALA A 1 81 ? 14.634 -1.391 -36.230 1.00 73.81 81 ALA A N 1
ATOM 665 C CA . ALA A 1 81 ? 14.213 -2.535 -35.431 1.00 73.81 81 ALA A CA 1
ATOM 666 C C . ALA A 1 81 ? 12.744 -2.322 -35.045 1.00 73.81 81 ALA A C 1
ATOM 668 O O . ALA A 1 81 ? 12.390 -1.244 -34.564 1.00 73.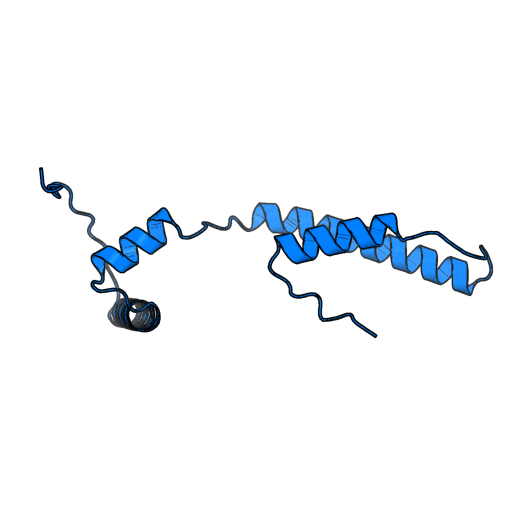81 81 ALA A O 1
ATOM 669 N N . ASP A 1 82 ? 11.889 -3.322 -35.261 1.00 78.38 82 ASP A N 1
ATOM 670 C CA . ASP A 1 82 ? 10.503 -3.259 -34.795 1.00 78.38 82 ASP A CA 1
ATOM 671 C C . ASP A 1 82 ? 10.456 -3.525 -33.284 1.00 78.38 82 ASP A C 1
ATOM 673 O O . ASP A 1 82 ? 10.750 -4.623 -32.813 1.00 78.38 82 ASP A O 1
ATOM 677 N N . LEU A 1 83 ? 10.097 -2.496 -32.517 1.00 82.81 83 LEU A N 1
ATOM 678 C CA . LEU A 1 83 ? 9.982 -2.549 -31.057 1.00 82.81 83 LEU A CA 1
ATOM 679 C C . LEU A 1 83 ? 8.521 -2.510 -30.586 1.00 82.81 83 LEU A C 1
ATOM 681 O O . LEU A 1 83 ? 8.257 -2.334 -29.395 1.00 82.81 83 LEU A O 1
ATOM 685 N N . SER A 1 84 ? 7.559 -2.688 -31.494 1.00 80.25 84 SER A N 1
ATOM 686 C CA . SER A 1 84 ? 6.127 -2.545 -31.203 1.00 80.25 84 SER A CA 1
ATOM 687 C C . SER A 1 84 ? 5.643 -3.535 -30.139 1.00 80.25 84 SER A C 1
ATOM 689 O O . SER A 1 84 ? 4.899 -3.166 -29.225 1.00 80.25 84 SER A O 1
ATOM 691 N N . GLN A 1 85 ? 6.111 -4.787 -30.199 1.00 76.19 85 GLN A N 1
ATOM 692 C CA . GLN A 1 85 ? 5.781 -5.808 -29.197 1.00 76.19 85 GLN A CA 1
ATOM 693 C C . GLN A 1 85 ? 6.395 -5.495 -27.828 1.00 76.19 85 GLN A C 1
ATOM 695 O O . GLN A 1 85 ? 5.712 -5.606 -26.809 1.00 76.19 85 GLN A O 1
ATOM 700 N N . LEU A 1 86 ? 7.650 -5.037 -27.803 1.00 81.25 86 LEU A N 1
ATOM 701 C CA . LEU A 1 86 ? 8.332 -4.633 -26.574 1.00 81.25 86 LEU A CA 1
ATOM 702 C C . LEU A 1 86 ? 7.593 -3.471 -25.900 1.00 81.25 86 LEU A C 1
ATOM 704 O O . LEU A 1 86 ? 7.275 -3.536 -24.714 1.00 81.25 86 LEU A O 1
ATOM 708 N N . LEU A 1 87 ? 7.229 -2.447 -26.675 1.00 84.12 87 LEU A N 1
ATOM 709 C CA . LEU A 1 87 ? 6.453 -1.312 -26.185 1.00 84.12 87 LEU A CA 1
ATOM 710 C C . LEU A 1 87 ? 5.090 -1.748 -25.624 1.00 84.12 87 LEU A C 1
ATOM 712 O O . LEU A 1 87 ? 4.665 -1.242 -24.585 1.00 84.12 87 LEU A O 1
ATOM 716 N N . SER A 1 88 ? 4.413 -2.702 -26.271 1.00 80.56 88 SER A N 1
ATOM 717 C CA . SER A 1 88 ? 3.143 -3.261 -25.785 1.00 80.56 88 SER A CA 1
ATOM 718 C C . SER A 1 88 ? 3.296 -3.930 -24.415 1.00 80.56 88 SER A C 1
ATOM 720 O O . SER A 1 88 ? 2.508 -3.666 -23.504 1.00 80.56 88 SER A O 1
ATOM 722 N N . VAL A 1 89 ? 4.339 -4.746 -24.234 1.00 80.88 89 VAL A N 1
ATOM 723 C CA . VAL A 1 89 ? 4.637 -5.401 -22.950 1.00 80.88 89 VAL A CA 1
ATOM 724 C C . VAL A 1 89 ? 4.947 -4.368 -21.864 1.00 80.88 89 VAL A C 1
ATOM 726 O O . VAL A 1 89 ? 4.371 -4.434 -20.779 1.00 80.88 89 VAL A O 1
ATOM 729 N N . TYR A 1 90 ? 5.762 -3.356 -22.166 1.00 83.25 90 TYR A N 1
ATOM 730 C CA . TYR A 1 90 ? 6.083 -2.281 -21.221 1.00 83.25 90 TYR A CA 1
ATOM 731 C C . TYR A 1 90 ? 4.851 -1.494 -20.772 1.00 83.25 90 TYR A C 1
ATOM 733 O O . TYR A 1 90 ? 4.704 -1.195 -19.587 1.00 83.25 90 TYR A O 1
ATOM 741 N N . ARG A 1 91 ? 3.924 -1.195 -21.691 1.00 83.62 91 ARG A N 1
ATOM 742 C CA . ARG A 1 91 ? 2.661 -0.525 -21.344 1.00 83.62 91 ARG A CA 1
ATOM 743 C C . ARG A 1 91 ? 1.801 -1.377 -20.408 1.00 83.62 91 ARG A C 1
ATOM 745 O O . ARG A 1 91 ? 1.192 -0.824 -19.496 1.00 83.62 91 ARG A O 1
ATOM 752 N N . LYS A 1 92 ? 1.778 -2.703 -20.591 1.00 79.94 92 LYS A N 1
ATOM 753 C CA . LYS A 1 92 ? 1.064 -3.628 -19.692 1.00 79.94 92 LYS A CA 1
ATOM 754 C C . LYS A 1 92 ? 1.690 -3.663 -18.297 1.00 79.94 92 LYS A C 1
ATOM 756 O O . LYS A 1 92 ? 0.955 -3.606 -17.316 1.00 79.94 92 LYS A O 1
ATOM 761 N N . ILE A 1 93 ? 3.023 -3.697 -18.206 1.00 82.88 93 ILE A N 1
ATOM 762 C CA . ILE A 1 93 ? 3.743 -3.638 -16.922 1.00 82.88 93 ILE A CA 1
ATOM 763 C C . ILE A 1 93 ? 3.447 -2.313 -16.209 1.00 82.88 93 ILE A C 1
ATOM 765 O O . ILE A 1 93 ? 3.078 -2.320 -15.038 1.00 82.88 93 ILE A O 1
ATOM 769 N N . LEU A 1 94 ? 3.536 -1.182 -16.917 1.00 82.25 94 LEU A N 1
ATOM 770 C CA . LEU A 1 94 ? 3.248 0.141 -16.355 1.00 82.25 94 LEU A CA 1
ATOM 771 C C . LEU A 1 94 ? 1.819 0.233 -15.799 1.00 82.25 94 LEU A C 1
ATOM 773 O O . LEU A 1 94 ? 1.624 0.723 -14.688 1.00 82.25 94 LEU A O 1
ATOM 777 N N . ALA A 1 95 ? 0.836 -0.281 -16.544 1.00 79.00 95 ALA A N 1
ATOM 778 C CA . ALA A 1 95 ? -0.555 -0.322 -16.102 1.00 79.00 95 ALA A CA 1
ATOM 779 C C . ALA A 1 95 ? -0.741 -1.213 -14.861 1.00 79.00 95 ALA A C 1
ATOM 781 O O . ALA A 1 95 ? -1.437 -0.824 -13.926 1.00 79.00 95 ALA A O 1
ATOM 782 N N . ALA A 1 96 ? -0.083 -2.377 -14.816 1.00 75.06 96 ALA A N 1
ATOM 783 C CA . ALA A 1 96 ? -0.132 -3.286 -13.668 1.00 75.06 96 ALA A CA 1
ATOM 784 C C . ALA A 1 96 ? 0.511 -2.690 -12.400 1.00 75.06 96 ALA A C 1
ATOM 786 O O . ALA A 1 96 ? 0.099 -3.018 -11.288 1.00 75.06 96 ALA A O 1
ATOM 787 N N . LEU A 1 97 ? 1.489 -1.792 -12.560 1.00 78.31 97 LEU A N 1
ATOM 788 C CA . LEU A 1 97 ? 2.121 -1.039 -11.471 1.00 78.31 97 LEU A CA 1
ATOM 789 C C . LEU A 1 97 ? 1.330 0.217 -11.055 1.00 78.31 97 LEU A C 1
ATOM 791 O O . LEU A 1 97 ? 1.754 0.926 -10.145 1.00 78.31 97 LEU A O 1
ATOM 795 N N . GLY A 1 98 ? 0.192 0.504 -11.697 1.00 76.62 98 GLY A N 1
ATOM 796 C CA . GLY A 1 98 ? -0.650 1.664 -11.390 1.00 76.62 98 GLY A CA 1
ATOM 797 C C . GLY A 1 98 ? -0.164 2.988 -11.992 1.00 76.62 98 GLY A C 1
ATOM 798 O O . GLY A 1 98 ? -0.667 4.047 -11.621 1.00 76.62 98 GLY A O 1
ATOM 799 N N . GLY A 1 99 ? 0.799 2.9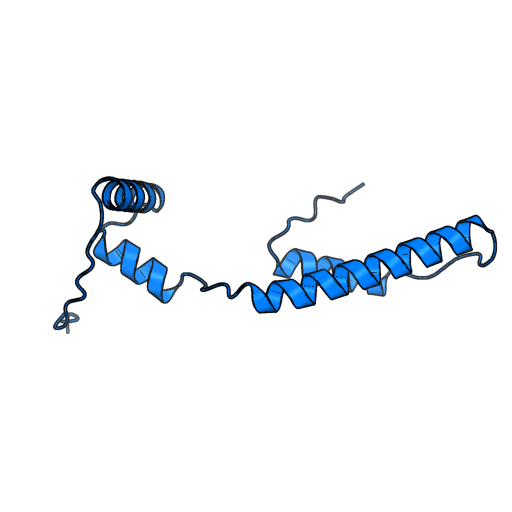55 -12.918 1.00 71.44 99 GLY A N 1
ATOM 800 C CA . GLY A 1 99 ? 1.254 4.144 -13.638 1.00 71.44 99 GLY A CA 1
ATOM 801 C C . GLY A 1 99 ? 0.257 4.569 -14.719 1.00 71.44 99 GLY A C 1
ATOM 802 O O . GLY A 1 99 ? -0.208 3.743 -15.504 1.00 71.44 99 GLY A O 1
ATOM 803 N N . GLN A 1 100 ? -0.056 5.866 -14.798 1.00 62.75 100 GLN A N 1
ATOM 804 C CA . GLN A 1 100 ? -0.851 6.411 -15.901 1.00 62.75 100 GLN A CA 1
ATOM 805 C C . GLN A 1 100 ? 0.029 6.704 -17.118 1.00 62.75 100 GLN A C 1
ATOM 807 O O . GLN A 1 100 ? 1.133 7.238 -17.010 1.00 62.75 100 GLN A O 1
ATOM 812 N N . ASN A 1 101 ? -0.467 6.354 -18.303 1.00 56.41 101 ASN A N 1
ATOM 813 C CA . ASN A 1 101 ? 0.247 6.550 -19.555 1.00 56.41 101 ASN A CA 1
ATOM 814 C C . ASN A 1 101 ? -0.012 7.971 -20.080 1.00 56.41 101 ASN A C 1
ATOM 816 O O . ASN A 1 101 ? -0.949 8.192 -20.839 1.00 56.41 101 ASN A O 1
ATOM 820 N N . HIS A 1 102 ? 0.802 8.946 -19.671 1.00 53.78 102 HIS A N 1
ATOM 821 C CA . HIS A 1 102 ? 0.715 10.322 -20.190 1.00 53.78 102 HIS A CA 1
ATOM 822 C C . HIS A 1 102 ? 1.460 10.526 -21.526 1.00 53.78 102 HIS A C 1
ATOM 824 O O . HIS A 1 102 ? 1.578 11.648 -22.009 1.00 53.78 102 HIS A O 1
ATOM 830 N N . GLY A 1 103 ? 1.957 9.455 -22.152 1.00 50.28 103 GLY A N 1
ATOM 831 C CA . GLY A 1 103 ? 2.697 9.510 -23.414 1.00 50.28 103 GLY A CA 1
ATOM 832 C C . GLY A 1 103 ? 1.787 9.472 -24.639 1.00 50.28 103 GLY A C 1
ATOM 833 O O . GLY A 1 103 ? 1.745 8.455 -25.335 1.00 50.28 103 GLY A O 1
ATOM 834 N N . GLY A 1 104 ? 1.059 10.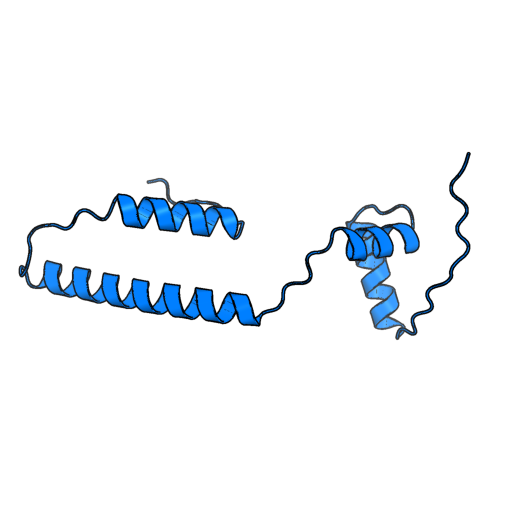564 -24.869 1.00 43.72 104 GLY A N 1
ATOM 835 C CA . GLY A 1 104 ? 0.340 10.851 -26.107 1.00 43.72 104 GLY A CA 1
ATOM 836 C C . GLY A 1 104 ? 0.810 12.177 -26.696 1.00 43.72 104 GLY A C 1
ATOM 837 O O . GLY A 1 104 ? 0.317 13.234 -26.306 1.00 43.72 104 GLY A O 1
ATOM 838 N N . ARG A 1 105 ? 1.767 12.106 -27.619 1.00 34.94 105 ARG A N 1
ATOM 839 C CA . ARG A 1 105 ? 1.965 13.058 -28.712 1.00 34.94 105 ARG A CA 1
ATOM 840 C C . ARG A 1 105 ? 2.739 12.368 -29.821 1.00 34.94 105 ARG A C 1
ATOM 842 O O . ARG A 1 105 ? 3.729 11.685 -29.480 1.00 34.94 105 ARG A O 1
#

pLDDT: mean 82.56, std 12.48, range [34.94, 98.38]

Foldseek 3Di:
DDDDDDDDDDDDDDPVRVVVLVVVCVVVVPPDSVRSVVCCVVVPDPDDCVVVVVVVVVVVVVVVVVVVVVVCVVVVVDPDDDCPVVVVVVVVVCVVVVHDDPPDD